Protein AF-A0A1J3HB13-F1 (afdb_monomer)

Radius of gyration: 19.08 Å; Cα contacts (8 Å, |Δi|>4): 81; chains: 1; bounding box: 37×38×44 Å

Secondary structure (DSSP, 8-state):
---SHHHHHIIIIITHHHH-PPP--HHHHHHTTTT-SSSSSPS-HHHHHHHHHHIIIIISHHHHHHTHHHHHHHHHHHHHHHHT---SSPP-HHHHHHHHHHHHHHHHHSS-GGG-

Nearest PDB structures (foldseek):
  6vby-assembly1_A  TM=9.210E-01  e=7.026E-03  Sorghum bicolor
  5jqu-assembly1_B  TM=7.350E-01  e=1.567E-01  Priestia megaterium NBRC 15308 = ATCC 14581
  2pg6-assembly2_B  TM=7.866E-01  e=5.425E-01  Homo sapiens
  3ekb-assembly1_A  TM=7.440E-01  e=1.130E+00  Priestia megaterium
  6h1t-assembly4_D  TM=7.830E-01  e=1.677E+00  Priestia megaterium

Foldseek 3Di:
DDDDPVSCCCDCPVVNLVNVFADDDPVLCVVCVRQQDLPHHGDDPSNVVVVVCCCVCPVDPVNVVVLVVQLVVLVVVLVVVVVPDPDPPDDCVVSVVLSVQQSCCCSPPVDGSVVD

Mean predicted aligned error: 4.76 Å

pLDDT: mean 92.81, std 5.2, range [56.56, 98.19]

Structure (mmCIF, N/CA/C/O backbone):
data_AF-A0A1J3HB13-F1
#
_entry.id   AF-A0A1J3HB13-F1
#
loop_
_atom_site.group_PDB
_atom_site.id
_atom_site.type_symbol
_atom_site.label_atom_id
_atom_site.label_alt_id
_atom_site.label_comp_id
_atom_site.label_asym_id
_atom_site.label_entity_id
_atom_site.label_seq_id
_atom_site.pdbx_PDB_ins_code
_atom_site.Cartn_x
_atom_site.Cartn_y
_atom_site.Cartn_z
_atom_site.occupancy
_atom_site.B_iso_or_equiv
_atom_site.auth_seq_id
_atom_site.auth_comp_id
_atom_site.auth_asym_id
_atom_site.auth_atom_id
_atom_site.pdbx_PDB_model_num
ATOM 1 N N . VAL A 1 1 ? -3.856 -19.120 -17.206 1.00 89.69 1 VAL A N 1
ATOM 2 C CA . VAL A 1 1 ? -3.945 -18.777 -15.767 1.00 89.69 1 VAL A CA 1
ATOM 3 C C . VAL A 1 1 ? -2.740 -19.396 -15.086 1.00 89.69 1 VAL A C 1
ATOM 5 O O . VAL A 1 1 ? -2.471 -20.557 -15.358 1.00 89.69 1 VAL A O 1
ATOM 8 N N . ILE A 1 2 ? -1.987 -18.627 -14.300 1.00 94.75 2 ILE A N 1
ATOM 9 C CA . ILE A 1 2 ? -0.865 -19.141 -13.499 1.00 94.75 2 ILE A CA 1
ATOM 10 C C . ILE A 1 2 ? -1.438 -19.556 -12.145 1.00 94.75 2 ILE A C 1
ATOM 12 O O . ILE A 1 2 ? -2.126 -18.755 -11.517 1.00 94.75 2 ILE A O 1
ATOM 16 N N . SER A 1 3 ? -1.206 -20.798 -11.726 1.00 96.75 3 SER A N 1
ATOM 17 C CA . SER A 1 3 ? -1.886 -21.394 -10.566 1.00 96.75 3 SER A CA 1
ATOM 18 C C . SER A 1 3 ? -0.966 -22.188 -9.636 1.00 96.75 3 SER A C 1
ATOM 20 O O . SER A 1 3 ? -1.455 -22.993 -8.850 1.00 96.75 3 SER A O 1
ATOM 22 N N . SER A 1 4 ? 0.351 -21.983 -9.715 1.00 98.19 4 SER A N 1
ATOM 23 C CA . SER A 1 4 ? 1.318 -22.548 -8.769 1.00 98.19 4 SER A CA 1
ATOM 24 C C . SER A 1 4 ? 2.354 -21.508 -8.351 1.00 98.19 4 SER A C 1
ATOM 26 O O . SER A 1 4 ? 2.580 -20.524 -9.064 1.00 98.19 4 SER A O 1
ATOM 28 N N . SER A 1 5 ? 2.972 -21.719 -7.188 1.00 98.06 5 SER A N 1
ATOM 29 C CA . SER A 1 5 ? 4.041 -20.867 -6.659 1.00 98.06 5 SER A CA 1
ATOM 30 C C . SER A 1 5 ? 5.237 -20.816 -7.599 1.00 98.06 5 SER A C 1
ATOM 32 O O . SER A 1 5 ? 5.763 -19.737 -7.855 1.00 98.06 5 SER A O 1
ATOM 34 N N . GLU A 1 6 ? 5.618 -21.961 -8.160 1.00 98.06 6 GLU A N 1
ATOM 35 C CA . GLU A 1 6 ? 6.793 -22.105 -9.021 1.00 98.06 6 GLU A CA 1
ATOM 36 C C . GLU A 1 6 ? 6.581 -21.335 -10.328 1.00 98.06 6 GLU A C 1
ATOM 38 O O . GLU A 1 6 ? 7.442 -20.577 -10.767 1.00 98.06 6 GLU A O 1
ATOM 43 N N . ALA A 1 7 ? 5.390 -21.453 -10.923 1.00 97.44 7 ALA A N 1
ATOM 44 C CA . ALA A 1 7 ? 5.054 -20.716 -12.134 1.00 97.44 7 ALA A CA 1
ATOM 45 C C . ALA A 1 7 ? 4.890 -19.204 -11.874 1.00 97.44 7 ALA A C 1
ATOM 47 O O . ALA A 1 7 ? 5.212 -18.394 -12.743 1.00 97.44 7 ALA A O 1
ATOM 48 N N . ALA A 1 8 ? 4.409 -18.800 -10.691 1.00 97.06 8 ALA A N 1
ATOM 49 C CA . ALA A 1 8 ? 4.347 -17.390 -10.308 1.00 97.06 8 ALA A CA 1
ATOM 50 C C . ALA A 1 8 ? 5.745 -16.792 -10.099 1.00 97.06 8 ALA A C 1
ATOM 52 O O . ALA A 1 8 ? 5.990 -15.667 -10.530 1.00 97.06 8 ALA A O 1
ATOM 53 N N . GLU A 1 9 ? 6.668 -17.535 -9.486 1.00 97.69 9 GLU A N 1
ATOM 54 C CA . GLU A 1 9 ? 8.069 -17.132 -9.353 1.00 97.69 9 GLU A CA 1
ATOM 55 C C . GLU A 1 9 ? 8.734 -16.948 -10.718 1.00 97.69 9 GLU A C 1
ATOM 57 O O . GLU A 1 9 ? 9.365 -15.915 -10.959 1.00 97.69 9 GLU A O 1
ATOM 62 N N . GLU A 1 10 ? 8.502 -17.879 -11.641 1.00 97.44 10 GLU A N 1
ATOM 63 C CA . GLU A 1 10 ? 9.076 -17.808 -12.981 1.00 97.44 10 GLU A CA 1
ATOM 64 C C . GLU A 1 10 ? 8.649 -16.547 -13.742 1.00 97.44 10 GLU A C 1
ATOM 66 O O . GLU A 1 10 ? 9.447 -15.937 -14.452 1.00 97.44 10 GLU A O 1
ATOM 71 N N . VAL A 1 11 ? 7.402 -16.110 -13.560 1.00 96.19 11 VAL A N 1
ATOM 72 C CA . VAL A 1 11 ? 6.835 -14.945 -14.254 1.00 96.19 11 VAL A CA 1
ATOM 73 C C . VAL A 1 11 ? 7.112 -13.627 -13.531 1.00 96.19 11 VAL A C 1
ATOM 75 O O . VAL A 1 11 ? 7.337 -12.611 -14.185 1.00 96.19 11 VAL A O 1
ATOM 78 N N . LEU A 1 12 ? 7.081 -13.612 -12.197 1.00 95.56 12 LEU A N 1
ATOM 79 C CA . LEU A 1 12 ? 7.187 -12.384 -11.400 1.00 95.56 12 LEU A CA 1
ATOM 80 C C . LEU A 1 12 ? 8.613 -12.066 -10.938 1.00 95.56 12 LEU A C 1
ATOM 82 O O . LEU A 1 12 ? 8.844 -10.944 -10.488 1.00 95.56 12 LEU A O 1
ATOM 86 N N . LYS A 1 13 ? 9.548 -13.023 -11.022 1.00 95.75 13 LYS A N 1
ATOM 87 C CA . LYS A 1 13 ? 10.966 -12.821 -10.690 1.00 95.75 13 LYS A CA 1
ATOM 88 C C . LYS A 1 13 ? 11.889 -13.147 -11.859 1.00 95.75 13 LYS A C 1
ATOM 90 O O . LYS A 1 13 ? 12.629 -12.270 -12.282 1.00 95.75 13 LYS A O 1
ATOM 95 N N . THR A 1 14 ? 11.856 -14.377 -12.381 1.00 97.00 14 THR A N 1
ATOM 96 C CA . THR A 1 14 ? 12.817 -14.816 -13.415 1.00 97.00 14 THR A CA 1
ATOM 97 C C . THR A 1 14 ? 12.613 -14.065 -14.732 1.00 97.00 14 THR A C 1
ATOM 99 O O . THR A 1 14 ? 13.569 -13.626 -15.368 1.00 97.00 14 THR A O 1
ATOM 102 N N . HIS A 1 15 ? 11.353 -13.894 -15.134 1.00 95.75 15 HIS A N 1
ATOM 103 C CA . HIS A 1 15 ? 10.949 -13.252 -16.384 1.00 95.75 15 HIS A CA 1
ATOM 104 C C . HIS A 1 15 ? 10.174 -11.947 -16.165 1.00 95.75 15 HIS A C 1
ATOM 106 O O . HIS A 1 15 ? 9.406 -11.525 -17.035 1.00 95.75 15 HIS A O 1
ATOM 112 N N . ASP A 1 16 ? 10.394 -11.288 -15.027 1.00 94.31 16 ASP A N 1
ATOM 113 C CA . ASP A 1 16 ? 9.620 -10.130 -14.580 1.00 94.31 16 ASP A CA 1
ATOM 114 C C . ASP A 1 16 ? 9.544 -9.022 -15.641 1.00 94.31 16 ASP A C 1
ATOM 116 O O . ASP A 1 16 ? 8.457 -8.552 -15.971 1.00 94.31 16 ASP A O 1
ATOM 120 N N . LEU A 1 17 ? 10.667 -8.669 -16.268 1.00 92.44 17 LEU A N 1
ATOM 121 C CA . LEU A 1 17 ? 10.741 -7.608 -17.267 1.00 92.44 17 LEU A CA 1
ATOM 122 C C . LEU A 1 17 ? 9.905 -7.926 -18.514 1.00 92.44 17 LEU A C 1
ATOM 124 O O . LEU A 1 17 ? 9.291 -7.030 -19.089 1.00 92.44 17 LEU A O 1
ATOM 128 N N . LYS A 1 18 ? 9.826 -9.201 -18.912 1.00 92.44 18 LYS A N 1
ATOM 129 C CA . LYS A 1 18 ? 9.007 -9.636 -20.056 1.00 92.44 18 LYS A CA 1
ATOM 130 C C . LYS A 1 18 ? 7.513 -9.635 -19.725 1.00 92.44 18 LYS A C 1
ATOM 132 O O . LYS A 1 18 ? 6.692 -9.502 -20.629 1.00 92.44 18 LYS A O 1
ATOM 137 N N . CYS A 1 19 ? 7.162 -9.772 -18.448 1.00 91.25 19 CYS A N 1
ATOM 138 C CA . CYS A 1 19 ? 5.786 -9.943 -17.984 1.00 91.25 19 CYS A CA 1
ATOM 139 C C . CYS A 1 19 ? 5.234 -8.735 -17.203 1.00 91.25 19 CYS A C 1
ATOM 141 O O . CYS A 1 19 ? 4.090 -8.764 -16.751 1.00 91.25 19 CYS A O 1
ATOM 143 N N . CYS A 1 20 ? 6.015 -7.666 -17.033 1.00 89.50 20 CYS A N 1
ATOM 144 C CA . CYS A 1 20 ? 5.633 -6.526 -16.200 1.00 89.50 20 CYS A CA 1
ATOM 145 C C . CYS A 1 20 ? 4.659 -5.545 -16.874 1.00 89.50 20 CYS A C 1
ATOM 147 O O . CYS A 1 20 ? 3.939 -4.832 -16.168 1.00 89.50 20 CYS A O 1
ATOM 149 N N . THR A 1 21 ? 4.596 -5.509 -18.208 1.00 87.31 21 THR A N 1
ATOM 150 C CA . THR A 1 21 ? 3.729 -4.580 -18.949 1.00 87.31 21 THR A CA 1
ATOM 151 C C . THR A 1 21 ? 2.250 -4.908 -18.746 1.00 87.31 21 THR A C 1
ATOM 153 O O . THR A 1 21 ? 1.822 -6.051 -18.889 1.00 87.31 21 THR A O 1
ATOM 156 N N . ARG A 1 22 ? 1.452 -3.890 -18.403 1.00 85.25 22 ARG A N 1
ATOM 157 C CA . ARG A 1 22 ? 0.004 -4.007 -18.190 1.00 85.25 22 ARG A CA 1
ATOM 158 C C . ARG A 1 22 ? -0.758 -3.982 -19.515 1.00 85.25 22 ARG A C 1
ATOM 160 O O . ARG A 1 22 ? -0.340 -3.333 -20.471 1.00 85.25 22 ARG A O 1
ATOM 167 N N . LEU A 1 23 ? -1.884 -4.693 -19.560 1.00 83.69 23 LEU A N 1
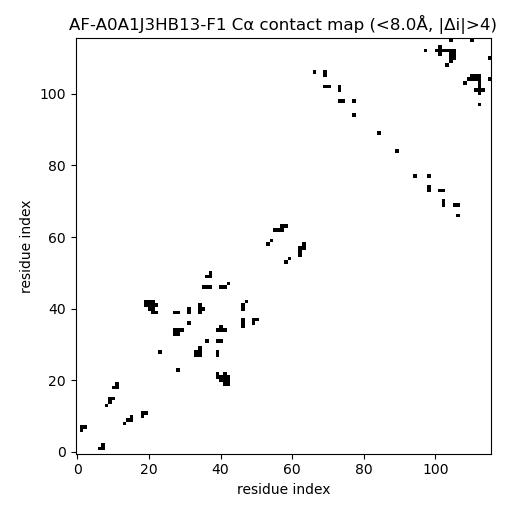ATOM 168 C CA . LEU A 1 23 ? -2.773 -4.705 -20.722 1.00 83.69 23 LEU A CA 1
ATOM 169 C C . LEU A 1 23 ? -3.435 -3.337 -20.905 1.00 83.69 23 LEU A C 1
ATOM 171 O O . LEU A 1 23 ? -3.939 -2.754 -19.947 1.00 83.69 23 LEU A O 1
ATOM 175 N N . ASN A 1 24 ? -3.481 -2.865 -22.150 1.00 84.50 24 ASN A N 1
ATOM 176 C CA . ASN A 1 24 ? -4.173 -1.635 -22.507 1.00 84.50 24 ASN A CA 1
ATOM 177 C C . ASN A 1 24 ? -5.685 -1.898 -22.589 1.00 84.50 24 ASN A C 1
ATOM 179 O O . ASN A 1 24 ? -6.163 -2.547 -23.519 1.00 84.50 24 ASN A O 1
ATOM 183 N N . MET A 1 25 ? -6.429 -1.401 -21.602 1.00 89.50 25 MET A N 1
ATOM 184 C CA . MET A 1 25 ? -7.888 -1.342 -21.641 1.00 89.50 25 MET A CA 1
ATOM 185 C C . MET A 1 25 ? -8.350 0.118 -21.685 1.00 89.50 25 MET A C 1
ATOM 187 O O . MET A 1 25 ? -7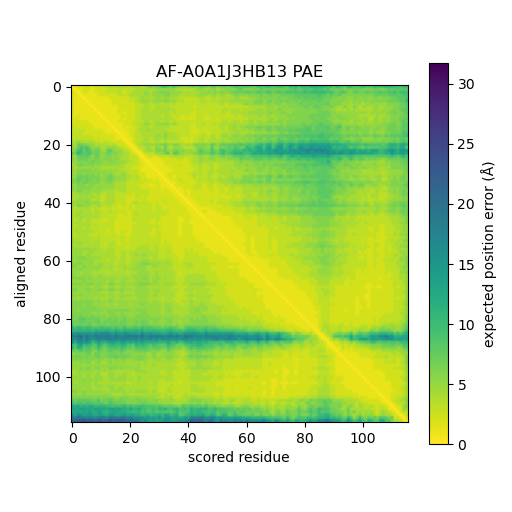.809 0.965 -20.974 1.00 89.50 25 MET A O 1
ATOM 191 N N . VAL A 1 26 ? -9.424 0.404 -22.427 1.00 92.81 26 VAL A N 1
ATOM 192 C CA . VAL A 1 26 ? -10.001 1.763 -22.544 1.00 92.81 26 VAL A CA 1
ATOM 193 C C . VAL A 1 26 ? -10.347 2.361 -21.172 1.00 92.81 26 VAL A C 1
ATOM 195 O O . VAL A 1 26 ? -10.145 3.548 -20.926 1.00 92.81 26 VAL A O 1
ATOM 198 N N . VAL A 1 27 ? -10.845 1.532 -20.248 1.00 92.31 27 VAL A N 1
ATOM 199 C CA . VAL A 1 27 ? -11.154 1.954 -18.872 1.00 92.31 27 VAL A CA 1
ATOM 200 C C . VAL A 1 27 ? -9.885 2.369 -18.133 1.00 92.31 27 VAL A C 1
ATOM 202 O O . VAL A 1 27 ? -9.846 3.441 -17.532 1.00 92.31 27 VAL A O 1
ATOM 205 N N . THR A 1 28 ? -8.834 1.550 -18.208 1.00 91.00 28 THR A N 1
ATOM 206 C CA . THR A 1 28 ? -7.562 1.850 -17.546 1.00 91.00 28 THR A CA 1
ATOM 207 C C . THR A 1 28 ? -6.897 3.076 -18.147 1.00 91.00 28 THR A C 1
ATOM 209 O O . THR A 1 28 ? -6.383 3.886 -17.390 1.00 91.00 28 THR A O 1
ATOM 212 N N . GLU A 1 29 ? -6.981 3.276 -19.464 1.00 92.31 29 GLU A N 1
ATOM 213 C CA . GLU A 1 29 ? -6.450 4.464 -20.135 1.00 92.31 29 GLU A CA 1
ATOM 214 C C . GLU A 1 29 ? -7.104 5.743 -19.598 1.00 92.31 29 GLU A C 1
ATOM 216 O O . GLU A 1 29 ? -6.410 6.686 -19.224 1.00 92.31 29 GLU A O 1
ATOM 221 N N . ARG A 1 30 ? -8.440 5.764 -19.494 1.00 92.94 30 ARG A N 1
ATOM 222 C CA . ARG A 1 30 ? -9.165 6.931 -18.972 1.00 92.94 30 ARG A CA 1
ATOM 223 C C . ARG A 1 30 ? -8.861 7.197 -17.499 1.00 92.94 30 ARG A C 1
ATOM 225 O O . ARG A 1 30 ? -8.603 8.341 -17.142 1.00 92.94 30 ARG A O 1
ATOM 232 N N . LEU A 1 31 ? -8.875 6.164 -16.654 1.00 92.44 31 LEU A N 1
ATOM 233 C CA . LEU A 1 31 ? -8.631 6.309 -15.211 1.00 92.44 31 LEU A CA 1
ATOM 234 C C . LEU A 1 31 ? -7.195 6.744 -14.886 1.00 92.44 31 LEU A C 1
ATOM 236 O O . LEU A 1 31 ? -6.968 7.417 -13.886 1.00 92.44 31 LEU A O 1
ATOM 240 N N . SER A 1 32 ? -6.234 6.366 -15.728 1.00 91.38 32 SER A N 1
ATOM 241 C CA . SER A 1 32 ? -4.809 6.660 -15.542 1.00 91.38 32 SER A CA 1
ATOM 242 C C . SER A 1 32 ? -4.322 7.908 -16.278 1.00 91.38 32 SER A C 1
ATOM 244 O O . SER A 1 32 ? -3.113 8.105 -16.399 1.00 91.38 32 SER A O 1
ATOM 246 N N . TYR A 1 33 ? -5.226 8.745 -16.796 1.00 90.88 33 TYR A N 1
ATOM 247 C CA . TYR A 1 33 ? -4.863 9.922 -17.596 1.00 90.88 33 TYR A CA 1
ATOM 248 C C . TYR A 1 33 ? -3.937 9.566 -18.770 1.00 90.88 33 TYR A C 1
ATOM 250 O O . TYR A 1 33 ? -2.856 10.139 -18.933 1.00 90.88 33 TYR A O 1
ATOM 258 N N . SER A 1 34 ? -4.366 8.593 -19.576 1.00 91.56 34 SER A N 1
ATOM 259 C CA . SER A 1 34 ? -3.593 8.015 -20.678 1.00 91.56 34 SER A CA 1
ATOM 260 C C . SER A 1 34 ? -2.297 7.351 -20.205 1.00 91.56 34 SER A C 1
ATOM 262 O O . SER A 1 34 ? -1.219 7.641 -20.724 1.00 91.56 34 SER A O 1
ATOM 264 N N . PHE A 1 35 ? -2.405 6.449 -19.221 1.00 90.50 35 PHE A N 1
ATOM 265 C CA . PHE A 1 35 ? -1.306 5.619 -18.707 1.00 90.50 35 PHE A CA 1
ATOM 266 C C . PHE A 1 35 ? -0.165 6.392 -18.036 1.00 90.50 35 PHE A C 1
ATOM 268 O O . PHE A 1 35 ? 0.975 5.927 -17.988 1.00 90.50 35 PHE A O 1
ATOM 275 N N . LYS A 1 36 ? -0.478 7.562 -17.472 1.00 91.19 36 LYS A N 1
ATOM 276 C CA . LYS A 1 36 ? 0.452 8.411 -16.713 1.00 91.19 36 LYS A CA 1
ATOM 277 C C . LYS A 1 36 ? 0.410 8.128 -15.208 1.00 91.19 36 LYS A C 1
ATOM 279 O O . LYS A 1 36 ? 0.649 9.013 -14.391 1.00 91.19 36 LYS A O 1
ATOM 284 N N . ASP A 1 37 ? 0.101 6.893 -14.835 1.00 91.19 37 ASP A N 1
ATOM 285 C CA . ASP A 1 37 ? 0.053 6.427 -13.455 1.00 91.19 37 ASP A CA 1
ATOM 286 C C . ASP A 1 37 ? 1.070 5.295 -13.213 1.00 91.19 37 ASP A C 1
ATOM 288 O O . ASP A 1 37 ? 1.687 4.766 -14.139 1.00 91.19 37 ASP A O 1
ATOM 292 N N . ILE A 1 38 ? 1.254 4.906 -11.949 1.00 92.56 38 ILE A N 1
ATOM 293 C CA . ILE A 1 38 ? 2.198 3.843 -11.561 1.00 92.56 38 ILE A CA 1
ATOM 294 C C . ILE A 1 38 ? 1.567 2.438 -11.506 1.00 92.56 38 ILE A C 1
ATOM 296 O O . ILE A 1 38 ? 2.288 1.457 -11.315 1.00 92.56 38 ILE A O 1
ATOM 300 N N . THR A 1 39 ? 0.247 2.318 -11.672 1.00 91.25 39 THR A N 1
ATOM 301 C CA . THR A 1 39 ? -0.531 1.074 -11.522 1.00 91.25 39 THR A CA 1
ATOM 302 C C . THR A 1 39 ? -0.871 0.437 -12.868 1.00 91.25 39 THR A C 1
ATOM 304 O O . THR A 1 39 ? -0.643 -0.764 -13.043 1.00 91.25 39 THR A O 1
ATOM 307 N N . PHE A 1 40 ? -1.406 1.221 -13.809 1.00 91.75 40 PHE A N 1
ATOM 308 C CA . PHE A 1 40 ? -1.869 0.751 -15.120 1.00 91.75 40 PHE A CA 1
ATOM 309 C C . PHE A 1 40 ? -0.933 1.122 -16.271 1.00 91.75 40 PHE A C 1
ATOM 311 O O . PHE A 1 40 ? -1.050 0.538 -17.348 1.00 91.75 40 PHE A O 1
ATOM 318 N N . GLY A 1 41 ? 0.005 2.046 -16.052 1.00 90.62 41 GLY A N 1
ATOM 319 C CA . GLY A 1 41 ? 1.006 2.419 -17.044 1.00 90.62 41 GLY A CA 1
ATOM 320 C C . GLY A 1 41 ? 1.853 1.235 -17.543 1.00 90.62 41 GLY A C 1
ATOM 321 O O . GLY A 1 41 ? 2.216 0.355 -16.752 1.00 90.62 41 GLY A O 1
ATOM 322 N N . PRO A 1 42 ? 2.196 1.181 -18.846 1.00 91.12 42 PRO A N 1
ATOM 323 C CA . PRO A 1 42 ? 3.136 0.197 -19.360 1.00 91.12 42 PRO A CA 1
ATOM 324 C C . PRO A 1 42 ? 4.538 0.461 -18.803 1.00 91.12 42 PRO A C 1
ATOM 326 O O . PRO A 1 42 ? 4.907 1.598 -18.488 1.00 91.12 42 PRO A O 1
ATOM 329 N N . TYR A 1 43 ? 5.349 -0.595 -18.729 1.00 91.00 43 TYR A N 1
ATOM 330 C CA . TYR A 1 43 ? 6.735 -0.451 -18.309 1.00 91.00 43 TYR A CA 1
ATOM 331 C C . TYR A 1 43 ? 7.483 0.468 -19.281 1.00 91.00 43 TYR A C 1
ATOM 333 O O . TYR A 1 43 ? 7.541 0.224 -20.484 1.00 91.00 43 TYR A O 1
ATOM 341 N N . SER A 1 44 ? 8.032 1.550 -18.745 1.00 91.75 44 SER A N 1
ATOM 342 C CA . SER A 1 44 ? 8.710 2.607 -19.491 1.00 91.75 44 SER A CA 1
ATOM 343 C C . SER A 1 44 ? 9.689 3.333 -18.572 1.00 91.75 44 SER A C 1
ATOM 345 O O . SER A 1 44 ? 9.642 3.177 -17.349 1.00 91.75 44 SER A O 1
ATOM 347 N N . GLU A 1 45 ? 10.572 4.152 -19.138 1.00 93.69 45 GLU A N 1
ATOM 348 C CA . GLU A 1 45 ? 11.466 5.003 -18.347 1.00 93.69 45 GLU A CA 1
ATOM 349 C C . GLU A 1 45 ? 10.683 5.950 -17.425 1.00 93.69 45 GLU A C 1
ATOM 351 O O . GLU A 1 45 ? 10.967 6.018 -16.231 1.00 93.69 45 GLU A O 1
ATOM 356 N N . TYR A 1 46 ? 9.620 6.574 -17.944 1.00 92.69 46 TYR A N 1
ATOM 357 C CA . TYR A 1 46 ? 8.713 7.412 -17.158 1.00 92.69 46 TYR A CA 1
ATOM 358 C C . TYR A 1 46 ? 8.131 6.660 -15.955 1.00 92.69 46 TYR A C 1
ATOM 360 O O . TYR A 1 46 ? 8.218 7.130 -14.820 1.00 92.69 46 TYR A O 1
ATOM 368 N N . TRP A 1 47 ? 7.581 5.463 -16.181 1.00 93.62 47 TRP A N 1
ATOM 369 C CA . TRP A 1 47 ? 7.010 4.657 -15.104 1.00 93.62 47 TRP A CA 1
ATOM 370 C C . TRP A 1 47 ? 8.060 4.284 -14.046 1.00 93.62 47 TRP A C 1
ATOM 372 O O . TRP A 1 47 ? 7.763 4.318 -12.850 1.00 93.62 47 TRP A O 1
ATOM 382 N N . ARG A 1 48 ? 9.301 3.973 -14.456 1.00 94.31 48 ARG A N 1
ATOM 383 C CA . ARG A 1 48 ? 10.400 3.647 -13.527 1.00 94.31 48 ARG A CA 1
ATOM 384 C C . ARG A 1 48 ? 10.732 4.827 -12.617 1.00 94.31 48 ARG A C 1
ATOM 386 O O . ARG A 1 48 ? 10.848 4.630 -11.407 1.00 94.31 48 ARG A O 1
ATOM 393 N N . GLU A 1 49 ? 10.837 6.031 -13.173 1.00 96.38 49 GLU A N 1
ATOM 394 C CA . GLU A 1 49 ? 11.122 7.234 -12.387 1.00 96.38 49 GLU A CA 1
ATOM 395 C C . GLU A 1 49 ? 9.961 7.588 -11.449 1.00 96.38 49 GLU A C 1
ATOM 397 O O . GLU A 1 49 ? 10.180 7.819 -10.259 1.00 96.38 49 GLU A O 1
ATOM 402 N N . MET A 1 50 ? 8.713 7.513 -11.919 1.00 96.12 50 MET A N 1
ATOM 403 C CA . MET A 1 50 ? 7.545 7.751 -11.061 1.00 96.12 50 MET A CA 1
ATOM 404 C C . MET A 1 50 ? 7.438 6.727 -9.925 1.00 96.12 50 MET A C 1
ATOM 406 O O . MET A 1 50 ? 7.171 7.089 -8.776 1.00 96.12 50 MET A O 1
ATOM 410 N N . ARG A 1 51 ? 7.709 5.445 -10.205 1.00 95.31 51 ARG A N 1
ATOM 411 C CA . ARG A 1 51 ? 7.743 4.401 -9.173 1.00 95.31 51 ARG A CA 1
ATOM 412 C C . ARG A 1 51 ? 8.861 4.646 -8.162 1.00 95.31 51 ARG A C 1
ATOM 414 O O . ARG A 1 51 ? 8.643 4.453 -6.968 1.00 95.31 51 ARG A O 1
ATOM 421 N N . LYS A 1 52 ? 10.040 5.084 -8.609 1.00 97.19 52 LYS A N 1
ATOM 422 C CA . LYS A 1 52 ? 11.161 5.433 -7.727 1.00 97.19 52 LYS A CA 1
ATOM 423 C C . LYS A 1 52 ? 10.791 6.572 -6.777 1.00 97.19 52 LYS A C 1
ATOM 425 O O . LYS A 1 52 ? 11.030 6.443 -5.578 1.00 97.19 52 LYS A O 1
ATOM 430 N N . VAL A 1 53 ? 10.155 7.633 -7.279 1.00 96.94 53 VAL A N 1
ATOM 431 C CA . VAL A 1 53 ? 9.655 8.740 -6.445 1.00 96.94 53 VAL A CA 1
ATOM 432 C C . VAL A 1 53 ? 8.655 8.231 -5.407 1.00 96.94 53 VAL A C 1
ATOM 434 O O . VAL A 1 53 ? 8.828 8.497 -4.220 1.00 96.94 53 VAL A O 1
ATOM 437 N N . ALA A 1 54 ? 7.663 7.432 -5.816 1.00 95.75 54 ALA A N 1
ATOM 438 C CA . ALA A 1 54 ? 6.683 6.865 -4.889 1.00 95.75 54 ALA A CA 1
ATOM 439 C C . ALA A 1 54 ? 7.344 6.007 -3.793 1.00 95.75 54 ALA A C 1
ATOM 441 O O . ALA A 1 54 ? 6.995 6.113 -2.617 1.00 95.75 54 ALA A O 1
ATOM 442 N N . VAL A 1 55 ? 8.337 5.185 -4.149 1.00 96.75 55 VAL A N 1
ATOM 443 C CA . VAL A 1 55 ? 9.076 4.374 -3.172 1.00 96.75 55 VAL A CA 1
ATOM 444 C C . VAL A 1 55 ? 9.839 5.249 -2.184 1.00 96.75 55 VAL A C 1
ATOM 446 O O . VAL A 1 55 ? 9.778 4.991 -0.989 1.00 96.75 55 VAL A O 1
ATOM 449 N N . ILE A 1 56 ? 10.535 6.286 -2.643 1.00 96.31 56 ILE A N 1
ATOM 450 C CA . ILE A 1 56 ? 11.334 7.143 -1.759 1.00 96.31 56 ILE A CA 1
A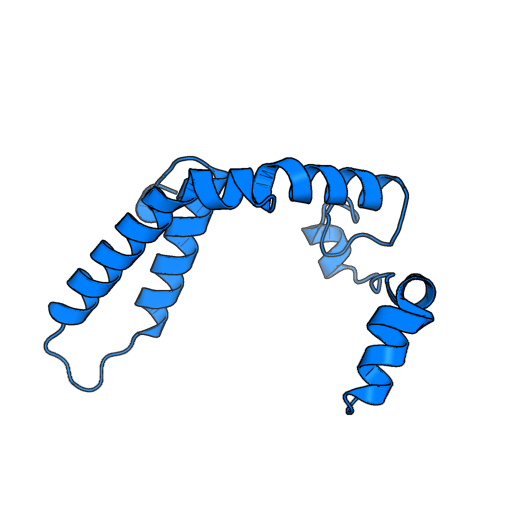TOM 451 C C . ILE A 1 56 ? 10.429 7.967 -0.834 1.00 96.31 56 ILE A C 1
ATOM 453 O O . ILE A 1 56 ? 10.667 8.018 0.378 1.00 96.31 56 ILE A O 1
ATOM 457 N N . GLU A 1 57 ? 9.375 8.563 -1.386 1.00 95.00 57 GLU A N 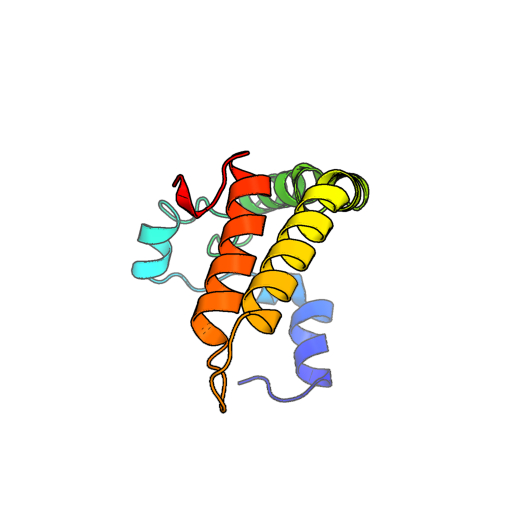1
ATOM 458 C CA . GLU A 1 57 ? 8.561 9.555 -0.686 1.00 95.00 57 GLU A CA 1
ATOM 459 C C . GLU A 1 57 ? 7.404 8.976 0.129 1.00 95.00 57 GLU A C 1
ATOM 461 O O . GLU A 1 57 ? 6.991 9.611 1.101 1.00 95.00 57 GLU A O 1
ATOM 466 N N . LEU A 1 58 ? 6.908 7.782 -0.212 1.00 94.19 58 LEU A N 1
ATOM 467 C CA . LEU A 1 58 ? 5.761 7.164 0.466 1.00 94.19 58 LEU A CA 1
ATOM 468 C C . LEU A 1 58 ? 6.112 5.825 1.115 1.00 94.19 58 LEU A C 1
ATOM 470 O O . LEU A 1 58 ? 5.755 5.592 2.268 1.00 94.19 58 LEU A O 1
ATOM 474 N N . PHE A 1 59 ? 6.822 4.952 0.397 1.00 94.81 59 PHE A N 1
ATOM 475 C CA . PHE A 1 59 ? 7.001 3.554 0.813 1.00 94.81 59 PHE A CA 1
ATOM 476 C C . PHE A 1 59 ? 8.370 3.234 1.429 1.00 94.81 59 PHE A C 1
ATOM 478 O O . PHE A 1 59 ? 8.643 2.080 1.758 1.00 94.81 59 PHE A O 1
ATOM 485 N N . SER A 1 60 ? 9.244 4.225 1.607 1.00 96.94 60 SER A N 1
ATOM 486 C CA . SER A 1 60 ? 10.555 4.008 2.214 1.00 96.94 60 SER A CA 1
ATOM 487 C C . SER A 1 60 ? 10.409 3.746 3.708 1.00 96.94 60 SER A C 1
ATOM 489 O O . SER A 1 60 ? 9.517 4.287 4.362 1.00 96.94 60 SER A O 1
ATOM 491 N N . LEU A 1 61 ? 11.320 2.956 4.286 1.00 97.25 61 LEU A N 1
ATOM 492 C CA . LEU A 1 61 ? 11.296 2.641 5.719 1.00 97.25 61 LEU A CA 1
ATOM 493 C C . LEU A 1 61 ? 11.217 3.910 6.582 1.00 97.25 61 LEU A C 1
ATOM 495 O O . LEU A 1 61 ? 10.432 3.972 7.525 1.00 97.25 61 LEU A O 1
ATOM 499 N N . LYS A 1 62 ? 11.979 4.945 6.208 1.00 97.00 62 LYS A N 1
ATOM 500 C CA . LYS A 1 62 ? 11.980 6.246 6.885 1.00 97.00 62 LYS A CA 1
ATOM 501 C C . LYS A 1 62 ? 10.597 6.904 6.858 1.00 97.00 62 LYS A C 1
ATOM 503 O O . LYS A 1 62 ? 10.138 7.386 7.891 1.00 97.00 62 LYS A O 1
ATOM 508 N N . LYS A 1 63 ? 9.918 6.903 5.706 1.00 95.69 63 LYS A N 1
ATOM 509 C CA . LYS A 1 63 ? 8.576 7.489 5.558 1.00 95.69 63 LYS A CA 1
ATOM 510 C C . LYS A 1 63 ? 7.512 6.666 6.281 1.00 95.69 63 LYS A C 1
ATOM 512 O O . LYS A 1 63 ? 6.704 7.211 7.029 1.00 95.69 63 LYS A O 1
ATOM 517 N N . VAL A 1 64 ? 7.575 5.340 6.173 1.00 95.62 64 VAL A N 1
ATOM 518 C CA . VAL A 1 64 ? 6.683 4.428 6.906 1.00 95.62 64 VAL A CA 1
ATOM 519 C C . VAL A 1 64 ? 6.804 4.629 8.420 1.00 95.62 64 VAL A C 1
ATOM 521 O O . VAL A 1 64 ? 5.785 4.621 9.118 1.00 95.62 64 VAL A O 1
ATOM 524 N N . GLN A 1 65 ? 8.019 4.847 8.933 1.00 97.06 65 GLN A N 1
ATOM 525 C CA . GLN A 1 65 ? 8.256 5.187 10.337 1.00 97.06 65 GLN A CA 1
ATOM 526 C C . GLN A 1 65 ? 7.733 6.581 10.697 1.00 97.06 65 GLN A C 1
ATOM 528 O O . GLN A 1 65 ? 7.125 6.722 11.753 1.00 97.06 65 GLN A O 1
ATOM 533 N N . SER A 1 66 ? 7.882 7.588 9.829 1.00 96.00 66 SER A N 1
ATOM 534 C CA . SER A 1 66 ? 7.310 8.916 10.098 1.00 96.00 66 SER A CA 1
ATOM 535 C C . SER A 1 66 ? 5.780 8.912 10.164 1.00 96.00 66 SER A C 1
ATOM 537 O O . SER A 1 66 ? 5.207 9.683 10.921 1.00 96.00 66 SER A O 1
ATOM 539 N N . PHE A 1 67 ? 5.109 8.007 9.442 1.00 95.94 67 PHE A N 1
ATOM 540 C CA . PHE A 1 67 ? 3.648 7.841 9.498 1.00 95.94 67 PHE A CA 1
ATOM 541 C C . PHE A 1 67 ? 3.168 6.922 10.632 1.00 95.94 67 PHE A C 1
ATOM 543 O O . PHE A 1 67 ? 2.011 6.503 10.645 1.00 95.94 67 PHE A O 1
ATOM 550 N N . ARG A 1 68 ? 4.050 6.541 11.563 1.00 96.62 68 ARG A N 1
ATOM 551 C CA . ARG A 1 68 ? 3.712 5.616 12.650 1.00 96.62 68 ARG A CA 1
ATOM 552 C C . ARG A 1 68 ? 2.609 6.158 13.555 1.00 96.62 68 ARG A C 1
ATOM 554 O O . ARG A 1 68 ? 1.663 5.420 13.804 1.00 96.62 68 ARG A O 1
ATOM 561 N N . SER A 1 69 ? 2.708 7.417 13.983 1.00 96.75 69 SER A N 1
ATOM 562 C CA . SER A 1 69 ? 1.720 8.035 14.878 1.00 96.75 69 SER A CA 1
ATOM 563 C C . SER A 1 69 ? 0.316 8.017 14.278 1.00 96.75 69 SER A C 1
ATOM 565 O O . SER A 1 69 ? -0.622 7.607 14.947 1.00 96.75 69 SER A O 1
ATOM 567 N N . ILE A 1 70 ? 0.187 8.333 12.984 1.00 96.19 70 ILE A N 1
ATOM 568 C CA . ILE A 1 70 ? -1.090 8.270 12.257 1.00 96.19 70 ILE A CA 1
ATOM 569 C C . ILE A 1 70 ? -1.705 6.872 12.382 1.00 96.19 70 ILE A C 1
ATOM 571 O O . ILE A 1 70 ? -2.876 6.743 12.712 1.00 96.19 70 ILE A O 1
ATOM 575 N N . ARG A 1 71 ? -0.924 5.807 12.155 1.00 95.69 71 ARG A N 1
ATOM 576 C CA . ARG A 1 71 ? -1.446 4.436 12.266 1.00 95.69 71 ARG A CA 1
ATOM 577 C C . ARG A 1 71 ? -1.833 4.076 13.697 1.00 95.69 71 ARG A C 1
ATOM 579 O O . ARG A 1 71 ? -2.851 3.423 13.880 1.00 95.69 71 ARG A O 1
ATOM 586 N N . GLU A 1 72 ? -1.031 4.464 14.685 1.00 97.50 72 GLU A N 1
ATOM 587 C CA . GLU A 1 72 ? -1.328 4.197 16.099 1.00 97.50 72 GLU A CA 1
ATOM 588 C C . GLU A 1 72 ? -2.625 4.897 16.534 1.00 97.50 72 GLU A C 1
ATOM 590 O O . GLU A 1 72 ? -3.477 4.267 17.157 1.00 97.50 72 GLU A O 1
ATOM 595 N N . GLU A 1 73 ? -2.822 6.150 16.125 1.00 96.25 73 GLU A N 1
ATOM 596 C CA . GLU A 1 73 ? -4.044 6.913 16.389 1.00 96.25 73 GLU A CA 1
ATOM 597 C C . GLU A 1 73 ? -5.277 6.307 15.700 1.00 96.25 73 GLU A C 1
ATOM 599 O O . GLU A 1 73 ? -6.295 6.083 16.353 1.00 96.25 73 GLU A O 1
ATOM 604 N N . GLU A 1 74 ? -5.200 5.989 14.402 1.00 95.94 74 GLU A N 1
ATOM 605 C CA . GLU A 1 74 ? -6.336 5.399 13.676 1.00 95.94 74 GLU A CA 1
ATOM 606 C C . GLU A 1 74 ? -6.709 4.008 14.213 1.00 95.94 74 GLU A C 1
ATOM 608 O O . GLU A 1 74 ? -7.885 3.641 14.234 1.00 95.94 74 GLU A O 1
ATOM 613 N N . VAL A 1 75 ? -5.726 3.228 14.684 1.00 97.12 75 VAL A N 1
ATOM 614 C CA . VAL A 1 75 ? -5.981 1.929 15.323 1.00 97.12 75 VAL A CA 1
ATOM 615 C C . VAL A 1 75 ? -6.698 2.115 16.658 1.00 97.12 75 VAL A C 1
ATOM 617 O O . VAL A 1 75 ? -7.676 1.414 16.912 1.00 97.12 75 VAL A O 1
ATOM 620 N N . ASP A 1 76 ? -6.258 3.057 17.494 1.00 97.12 76 ASP A N 1
ATOM 621 C CA . ASP A 1 76 ? -6.920 3.359 18.769 1.00 97.12 76 ASP A CA 1
ATOM 622 C C . ASP A 1 76 ? -8.378 3.807 18.556 1.00 97.12 76 ASP A C 1
ATOM 624 O O . ASP A 1 76 ? -9.292 3.300 19.213 1.00 97.12 76 ASP A O 1
ATOM 628 N N . LEU A 1 77 ? -8.625 4.674 17.568 1.00 94.75 77 LEU A N 1
ATOM 629 C CA . LEU A 1 77 ? -9.976 5.090 17.176 1.00 94.75 77 LEU A CA 1
ATOM 630 C C . LEU A 1 77 ? -10.836 3.913 16.702 1.00 94.75 77 LEU A C 1
ATOM 632 O O . LEU A 1 77 ? -11.989 3.776 17.122 1.00 94.75 77 LEU A O 1
ATOM 636 N N . MET A 1 78 ? -10.281 3.042 15.857 1.00 95.12 78 MET A N 1
ATOM 637 C CA . MET A 1 78 ? -10.979 1.852 15.377 1.00 95.12 78 MET A CA 1
ATOM 638 C C . MET A 1 78 ? -11.348 0.916 16.535 1.00 95.12 78 MET A C 1
ATOM 640 O O . MET A 1 78 ? -12.492 0.471 16.618 1.00 95.12 78 MET A O 1
ATOM 644 N N . VAL A 1 79 ? -10.415 0.646 17.454 1.00 95.50 79 VAL A N 1
ATOM 645 C CA . VAL A 1 79 ? -10.646 -0.226 18.618 1.00 95.50 79 VAL A CA 1
ATOM 646 C C . VAL A 1 79 ? -11.726 0.352 19.530 1.00 95.50 79 VAL A C 1
ATOM 648 O O . VAL A 1 79 ? -12.633 -0.381 19.922 1.00 95.50 79 VAL A O 1
ATOM 651 N N . LYS A 1 80 ? -11.687 1.660 19.813 1.00 94.81 80 LYS A N 1
ATOM 652 C CA . LYS A 1 80 ? -12.730 2.354 20.587 1.00 94.81 80 LYS A CA 1
ATOM 653 C C . LYS A 1 80 ? -14.102 2.266 19.923 1.00 94.81 80 LYS A C 1
ATOM 655 O O . LYS A 1 80 ? -15.105 2.063 20.601 1.00 94.81 80 LYS A O 1
ATOM 660 N N . ARG A 1 81 ? -14.160 2.399 18.595 1.00 92.38 81 ARG A N 1
ATOM 661 C CA . ARG A 1 81 ? -15.414 2.264 17.846 1.00 92.38 81 ARG A CA 1
ATOM 662 C C . ARG A 1 81 ? -15.967 0.850 17.947 1.00 92.38 81 ARG A C 1
ATOM 664 O O . ARG A 1 81 ? -17.159 0.701 18.173 1.00 92.38 81 ARG A O 1
ATOM 671 N N . VAL A 1 82 ? -15.118 -0.167 17.805 1.00 93.50 82 VAL A N 1
ATOM 672 C CA . VAL A 1 82 ? -15.531 -1.572 17.912 1.00 93.50 82 VAL A CA 1
ATOM 673 C C . VAL A 1 82 ? -15.988 -1.912 19.331 1.00 93.50 82 VAL A C 1
ATOM 675 O O . VAL A 1 82 ? -17.020 -2.555 19.485 1.00 93.50 82 VAL A O 1
ATOM 678 N N . SER A 1 83 ? -15.278 -1.457 20.368 1.00 92.44 83 SER A N 1
ATOM 679 C CA . SER A 1 83 ? -15.632 -1.758 21.764 1.00 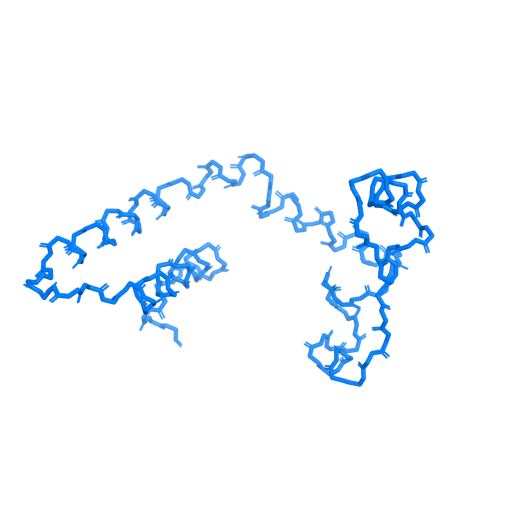92.44 83 SER A CA 1
ATOM 680 C C . SER A 1 83 ? -16.932 -1.097 22.228 1.00 92.44 83 SER A C 1
ATOM 682 O O . SER A 1 83 ? -17.581 -1.603 23.140 1.00 92.44 83 SER A O 1
ATOM 684 N N . ALA A 1 84 ? -17.333 0.008 21.596 1.00 91.94 84 ALA A N 1
ATOM 685 C CA . ALA A 1 84 ? -18.600 0.682 21.865 1.00 91.94 84 ALA A CA 1
ATOM 686 C C . ALA A 1 84 ? -19.818 -0.014 21.225 1.00 91.94 84 ALA A C 1
ATOM 688 O O . ALA A 1 84 ? -20.957 0.329 21.547 1.00 91.94 84 ALA A O 1
ATOM 689 N N . LEU A 1 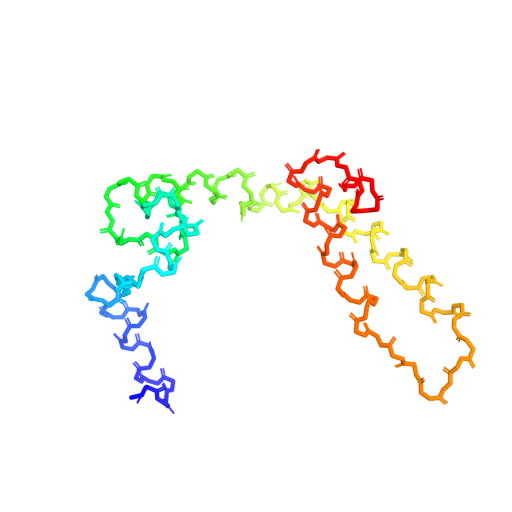85 ? -19.611 -0.966 20.308 1.00 91.31 85 LEU A N 1
ATOM 690 C CA . LEU A 1 85 ? -20.707 -1.676 19.654 1.00 91.31 85 LEU A CA 1
ATOM 691 C C . LEU A 1 85 ? -21.263 -2.756 20.579 1.00 91.31 85 LEU A C 1
ATOM 693 O O . LEU A 1 85 ? -20.547 -3.623 21.069 1.00 91.31 85 LEU A O 1
ATOM 697 N N . THR A 1 86 ? -22.574 -2.717 20.782 1.00 86.62 86 THR A N 1
ATOM 698 C CA . THR A 1 86 ? -23.307 -3.670 21.627 1.00 86.62 86 THR A CA 1
ATOM 699 C C . THR A 1 86 ? -23.969 -4.795 20.828 1.00 86.62 86 THR A C 1
ATOM 701 O O . THR A 1 86 ? -24.537 -5.717 21.409 1.00 86.62 86 THR A O 1
ATOM 704 N N . GLN A 1 87 ? -23.920 -4.719 19.497 1.00 84.81 87 GLN A N 1
ATOM 705 C CA . GLN A 1 87 ? -24.583 -5.652 18.588 1.00 84.81 87 GLN A CA 1
ATOM 706 C C . GLN A 1 87 ? -23.748 -6.920 18.397 1.00 84.81 87 GLN A C 1
ATOM 708 O O . GLN A 1 87 ? -22.532 -6.855 18.249 1.00 84.81 87 GLN A O 1
ATOM 713 N N . THR A 1 88 ? -24.404 -8.076 18.340 1.00 84.38 88 THR A N 1
ATOM 714 C CA . THR A 1 88 ? -23.791 -9.352 17.957 1.00 84.38 88 THR A CA 1
ATOM 715 C C . THR A 1 88 ? -24.682 -10.039 16.914 1.00 84.38 88 THR A C 1
ATOM 717 O O . THR A 1 88 ? -25.861 -10.265 17.186 1.00 84.38 88 THR A O 1
ATOM 720 N N . PRO A 1 89 ? -24.169 -10.373 15.712 1.00 87.00 89 PRO A N 1
ATOM 721 C CA . PRO A 1 89 ? -22.807 -10.148 15.212 1.00 87.00 89 PRO A CA 1
ATOM 722 C C . PRO A 1 89 ? -22.516 -8.673 14.871 1.00 87.00 89 PRO A C 1
ATOM 724 O O . PRO A 1 89 ? -23.419 -7.915 14.531 1.00 87.00 89 PRO A O 1
ATOM 727 N N . VAL A 1 90 ? -21.238 -8.282 14.937 1.00 87.12 90 VAL A N 1
ATOM 728 C CA . VAL A 1 90 ? -20.763 -6.950 14.520 1.00 87.12 90 VAL A CA 1
ATOM 729 C C . VAL A 1 90 ? -20.377 -6.979 13.041 1.00 87.12 90 VAL A C 1
ATOM 731 O O . VAL A 1 90 ? -19.559 -7.809 12.641 1.00 87.12 90 VAL A O 1
ATOM 734 N N . ASP A 1 91 ? -20.902 -6.049 12.240 1.00 88.94 91 ASP A N 1
ATOM 735 C CA . ASP A 1 91 ? -20.394 -5.802 10.885 1.00 88.94 91 ASP A CA 1
ATOM 736 C C . ASP A 1 91 ? -19.179 -4.860 10.934 1.00 88.94 91 ASP A C 1
ATOM 738 O O . ASP A 1 91 ? -19.270 -3.710 11.365 1.00 88.94 91 ASP A O 1
ATOM 742 N N . LEU A 1 92 ? -18.020 -5.362 10.500 1.00 93.12 92 LEU A N 1
ATOM 743 C CA . LEU A 1 92 ? -16.752 -4.626 10.485 1.00 93.12 92 LEU A CA 1
ATOM 744 C C . LEU A 1 92 ? -16.420 -4.018 9.117 1.00 93.12 92 LEU A C 1
ATOM 746 O O . LEU A 1 92 ? -15.402 -3.336 8.994 1.00 93.12 92 LEU A O 1
ATOM 750 N N . ARG A 1 93 ? -17.239 -4.254 8.083 1.00 93.69 93 ARG A N 1
ATOM 751 C CA . ARG A 1 93 ? -16.936 -3.842 6.705 1.00 93.69 93 ARG A CA 1
ATOM 752 C C . ARG A 1 93 ? -16.686 -2.342 6.600 1.00 93.69 93 ARG A C 1
ATOM 754 O O . ARG A 1 93 ? -15.619 -1.928 6.149 1.00 93.69 93 ARG A O 1
ATOM 761 N N . ASP A 1 94 ? -17.638 -1.543 7.069 1.00 91.12 94 ASP A N 1
ATOM 762 C CA . ASP A 1 94 ? -17.556 -0.083 6.983 1.00 91.12 94 ASP A CA 1
ATOM 763 C C . ASP A 1 94 ? -16.493 0.484 7.929 1.00 91.12 94 ASP A C 1
ATOM 765 O O . ASP A 1 94 ? -15.873 1.509 7.643 1.00 91.12 94 ASP A O 1
ATOM 769 N N . ILE A 1 95 ? -16.235 -0.207 9.043 1.00 93.31 95 ILE A N 1
ATOM 770 C CA . ILE A 1 95 ? -15.206 0.173 10.014 1.00 93.31 95 ILE A CA 1
ATOM 771 C C . ILE A 1 95 ? -13.821 0.023 9.389 1.00 93.31 95 ILE A C 1
ATOM 773 O O . ILE A 1 95 ? -13.039 0.970 9.424 1.00 93.31 95 ILE A O 1
ATOM 777 N N . PHE A 1 96 ? -13.528 -1.119 8.762 1.00 94.94 96 PHE A N 1
ATOM 778 C CA . PHE A 1 96 ? -12.250 -1.331 8.085 1.00 94.94 96 PHE A CA 1
ATOM 779 C C . PHE A 1 96 ? -12.090 -0.4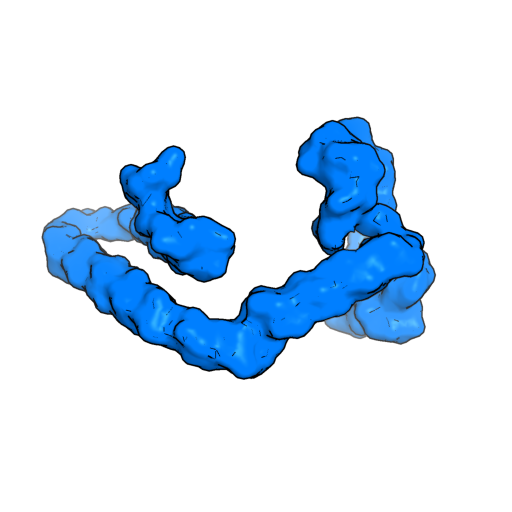59 6.845 1.00 94.94 96 PHE A C 1
ATOM 781 O O . PHE A 1 96 ? -10.992 0.042 6.600 1.00 94.94 96 PHE A O 1
ATOM 788 N N . PHE A 1 97 ? -13.169 -0.234 6.091 1.00 94.31 97 PHE A N 1
ATOM 789 C CA . PHE A 1 97 ? -13.134 0.675 4.951 1.00 94.31 97 PHE A CA 1
ATOM 790 C C . PHE A 1 97 ? -12.790 2.105 5.391 1.00 94.31 97 PHE A C 1
ATOM 792 O O . PHE A 1 97 ? -11.859 2.708 4.858 1.00 94.31 97 PHE A O 1
ATOM 799 N N . SER A 1 98 ? -13.477 2.614 6.419 1.00 93.50 98 SER A N 1
ATOM 800 C CA . SER A 1 98 ? -13.207 3.935 6.994 1.00 93.50 98 SER A CA 1
ATOM 801 C C . SER A 1 98 ? -11.804 4.024 7.591 1.00 93.50 98 SER A C 1
ATOM 803 O O . SER A 1 98 ? -11.131 5.022 7.382 1.00 93.50 98 SER A O 1
ATOM 805 N N . PHE A 1 99 ? -11.339 2.991 8.297 1.00 95.12 99 PHE A N 1
ATOM 806 C CA . PHE A 1 99 ? -9.996 2.943 8.883 1.00 95.12 99 PHE A CA 1
ATOM 807 C C . PHE A 1 99 ? -8.895 3.027 7.815 1.00 95.12 99 PHE A C 1
ATOM 809 O O . PHE A 1 99 ? -7.978 3.845 7.919 1.00 95.12 99 PHE A O 1
ATOM 816 N N . ALA A 1 100 ? -9.001 2.221 6.753 1.00 95.75 100 ALA A N 1
ATOM 817 C CA . ALA A 1 100 ? -8.058 2.269 5.641 1.00 95.75 100 ALA A CA 1
ATOM 818 C C . ALA A 1 100 ? -8.100 3.632 4.929 1.00 95.75 100 ALA A C 1
ATOM 820 O O . ALA A 1 100 ? -7.048 4.203 4.634 1.00 95.75 100 ALA A O 1
ATOM 821 N N . GLY A 1 101 ? -9.305 4.174 4.712 1.00 95.19 101 GLY A N 1
ATOM 822 C CA . GLY A 1 101 ? -9.517 5.509 4.154 1.00 95.19 101 GLY A CA 1
ATOM 823 C C . GLY A 1 101 ? -8.857 6.607 4.988 1.00 95.19 101 GLY A C 1
ATOM 824 O O . GLY A 1 101 ? -8.100 7.405 4.443 1.00 95.19 101 GLY A O 1
ATOM 825 N N . SER A 1 102 ? -9.054 6.604 6.310 1.00 95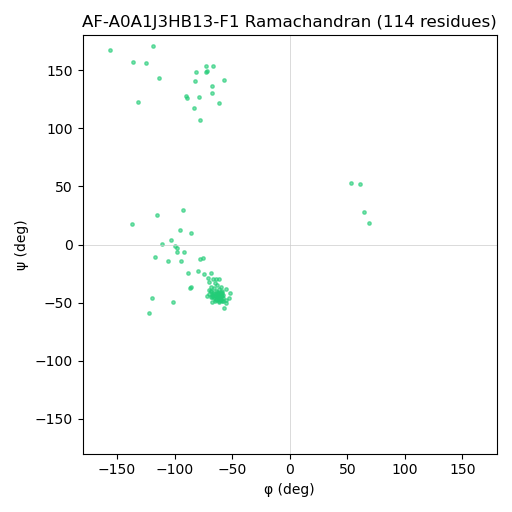.75 102 SER A N 1
ATOM 826 C CA . SER A 1 102 ? -8.446 7.566 7.240 1.00 95.75 102 SER A CA 1
ATOM 827 C C . SER A 1 102 ? -6.928 7.559 7.186 1.00 95.75 102 SER A C 1
ATOM 829 O O . SER A 1 102 ? -6.321 8.624 7.070 1.00 95.75 102 SER A O 1
ATOM 831 N N . ILE A 1 103 ? -6.301 6.379 7.192 1.00 96.12 103 ILE A N 1
ATOM 832 C CA . ILE A 1 103 ? -4.842 6.284 7.067 1.00 96.12 103 ILE A CA 1
ATOM 833 C C . ILE A 1 103 ? -4.382 6.892 5.738 1.00 96.12 103 ILE A C 1
ATOM 835 O O . ILE A 1 103 ? -3.451 7.697 5.727 1.00 96.12 103 ILE A O 1
ATOM 839 N N . VAL A 1 104 ? -5.026 6.536 4.623 1.00 95.31 104 VAL A N 1
ATOM 840 C CA . VAL A 1 104 ? -4.639 7.035 3.296 1.00 95.31 104 VAL A CA 1
ATOM 841 C C . VAL A 1 104 ? -4.835 8.549 3.191 1.00 95.31 104 VAL A C 1
ATOM 843 O O . VAL A 1 104 ? -3.905 9.234 2.769 1.00 95.31 104 VAL A O 1
ATOM 846 N N . SER A 1 105 ? -5.976 9.093 3.619 1.00 94.69 105 SER A N 1
ATOM 847 C CA . SER A 1 105 ? -6.244 10.539 3.590 1.00 94.69 105 SER A CA 1
ATOM 848 C C . SER A 1 105 ? -5.254 11.320 4.450 1.00 94.69 105 SER A C 1
ATOM 850 O O . SER A 1 105 ? -4.719 12.340 4.009 1.00 94.69 105 SER A O 1
ATOM 852 N N . ARG A 1 106 ? -4.921 10.819 5.645 1.00 95.06 106 ARG A N 1
ATOM 853 C CA . ARG A 1 106 ? -3.965 11.493 6.532 1.00 95.06 106 ARG A CA 1
ATOM 854 C C . ARG A 1 106 ? -2.540 11.435 5.993 1.00 95.06 106 ARG A C 1
ATOM 856 O O . ARG A 1 106 ? -1.829 12.431 6.071 1.00 95.06 106 ARG A O 1
ATOM 863 N N . VAL A 1 107 ? -2.129 10.312 5.406 1.00 94.94 107 VAL A N 1
ATOM 864 C CA . VAL A 1 107 ? -0.790 10.164 4.812 1.00 94.94 107 VAL A CA 1
ATOM 865 C C . VAL A 1 107 ? -0.645 10.970 3.519 1.00 94.94 107 VAL A C 1
ATOM 867 O O . VAL A 1 107 ? 0.376 11.624 3.324 1.00 94.94 107 VAL A O 1
ATOM 870 N N . ALA A 1 108 ? -1.643 10.931 2.634 1.00 92.12 108 ALA A N 1
ATOM 871 C CA . ALA A 1 108 ? -1.558 11.539 1.307 1.00 92.12 108 ALA A CA 1
ATOM 872 C C . ALA A 1 108 ? -1.942 13.027 1.290 1.00 92.12 108 ALA A C 1
ATOM 874 O O . ALA A 1 108 ? -1.350 13.798 0.540 1.00 92.12 108 ALA A O 1
ATOM 875 N N . MET A 1 109 ? -2.933 13.431 2.093 1.00 90.56 109 MET A N 1
ATOM 876 C CA . MET A 1 109 ? -3.517 14.781 2.065 1.00 90.56 109 MET A CA 1
ATOM 877 C C . MET A 1 109 ? -3.329 15.557 3.373 1.00 90.56 109 MET A C 1
ATOM 879 O O . MET A 1 109 ? -3.612 16.754 3.409 1.00 90.56 109 MET A O 1
ATOM 883 N N . GLY A 1 110 ? -2.886 14.904 4.453 1.00 91.06 110 GLY A N 1
ATOM 884 C CA . GLY A 1 110 ? -2.784 15.529 5.775 1.00 91.06 110 GLY A CA 1
ATOM 885 C C . GLY A 1 110 ? -4.140 15.856 6.414 1.00 91.06 110 GLY A C 1
ATOM 886 O O . GLY A 1 110 ? -4.193 16.688 7.316 1.00 91.06 110 GLY A O 1
ATOM 887 N N . ARG A 1 111 ? -5.234 15.242 5.940 1.00 90.19 111 ARG A N 1
ATOM 888 C CA . ARG A 1 111 ? -6.614 15.491 6.395 1.00 90.19 111 ARG A CA 1
ATOM 889 C C . ARG A 1 111 ? -7.283 14.202 6.850 1.00 90.19 111 ARG A C 1
ATOM 891 O O . ARG A 1 111 ? -6.898 13.122 6.403 1.00 90.19 111 ARG A O 1
ATOM 898 N N . ASN A 1 112 ? -8.292 14.310 7.711 1.00 85.94 112 ASN A N 1
ATOM 899 C CA . ASN A 1 112 ? -9.087 13.146 8.086 1.00 85.94 112 ASN A CA 1
ATOM 900 C C . ASN A 1 112 ? -9.997 12.740 6.929 1.00 85.94 112 ASN A C 1
ATOM 902 O O . ASN A 1 112 ? -10.475 13.584 6.177 1.00 85.94 112 ASN A O 1
ATOM 906 N N . PHE A 1 113 ? -10.278 11.445 6.819 1.00 85.19 113 PHE A N 1
ATOM 907 C CA . PHE A 1 113 ? -11.147 10.908 5.771 1.00 85.19 113 PHE A CA 1
ATOM 908 C C . PHE A 1 113 ? -12.578 11.451 5.831 1.00 85.19 113 PHE A C 1
ATOM 910 O O . PHE A 1 113 ? -13.214 11.600 4.798 1.00 85.19 113 PHE A O 1
ATOM 917 N N . HIS A 1 114 ? -13.063 11.796 7.023 1.00 80.12 114 HIS A N 1
ATOM 918 C CA . HIS A 1 114 ? -14.381 12.404 7.203 1.00 80.12 114 HIS A CA 1
ATOM 919 C C . HIS A 1 114 ? -14.442 13.889 6.801 1.00 80.12 114 HIS A C 1
ATOM 921 O O . HIS A 1 114 ? -15.538 14.429 6.697 1.00 80.12 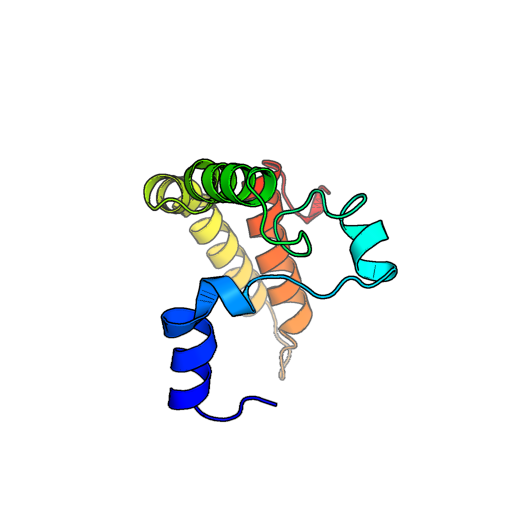114 HIS A O 1
ATOM 927 N N . ASP A 1 115 ? -13.288 14.526 6.565 1.00 76.12 115 ASP A N 1
ATOM 928 C CA . ASP A 1 115 ? -13.176 15.928 6.138 1.00 76.12 115 ASP A CA 1
ATOM 929 C C . ASP A 1 115 ? -12.941 16.064 4.615 1.00 76.12 115 ASP A C 1
ATOM 931 O O . ASP A 1 115 ? -12.771 17.180 4.113 1.00 76.12 115 ASP A O 1
ATOM 935 N N . CYS A 1 116 ? -12.849 14.934 3.901 1.00 56.56 116 CYS A N 1
ATOM 936 C CA . CYS A 1 116 ? -12.660 14.838 2.451 1.00 56.56 116 CYS A CA 1
ATOM 937 C C . CYS A 1 116 ? -14.003 14.739 1.722 1.00 56.56 116 CYS A C 1
ATOM 939 O O . CYS A 1 116 ? -14.113 15.388 0.657 1.00 56.56 116 CYS A O 1
#

Sequence (116 aa):
VISSSEAAEEVLKTHDLKCCTRLNMVVTERLSYSFKDITFGPYSEYWREMRKVAVIELFSLKKVQSFRSIREEEVDLMVKRVSALTQTPVDLRDIFFSFAGSIVSRVAMGRNFHDC

Solvent-accessible surface area (backbone atoms only — not comparable to full-atom values): 6865 Å² total; per-residue (Å²): 136,84,87,47,71,69,57,46,43,46,43,68,60,77,38,23,84,84,59,60,56,47,80,93,41,76,67,53,31,62,76,28,68,70,41,73,37,82,84,58,22,50,78,44,72,68,38,52,53,54,44,50,50,48,37,62,71,56,66,24,72,71,37,51,56,70,49,40,62,61,53,55,52,50,48,52,52,51,51,53,55,57,71,70,55,87,61,84,83,74,85,56,66,68,55,52,52,50,47,54,42,30,51,49,30,37,74,77,70,70,38,56,46,93,79,109

InterPro domains:
  IPR001128 Cytochrome P450 [PF00067] (1-114)
  IPR036396 Cytochrome P450 superfamily [G3DSA:1.10.630.10] (1-116)
  IPR036396 Cytochrome P450 superfamily [SSF48264] (1-114)

Organism: Noccaea caerulescens (NCBI:txid107243)